Protein AF-A0A945PU58-F1 (afdb_monomer)

Structure (mmCIF, N/CA/C/O backbone):
data_AF-A0A945PU58-F1
#
_entry.id   AF-A0A945PU58-F1
#
loop_
_atom_site.group_PDB
_atom_site.id
_atom_site.type_symbol
_atom_site.label_atom_id
_atom_site.label_alt_id
_atom_site.label_comp_id
_atom_site.label_asym_id
_atom_site.label_entity_id
_atom_site.label_seq_id
_atom_site.pdbx_PDB_ins_code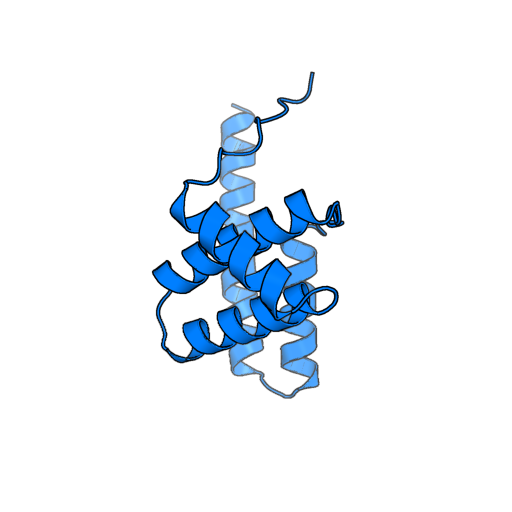
_atom_site.Cartn_x
_atom_site.Cartn_y
_atom_site.Cartn_z
_atom_site.occupancy
_atom_site.B_iso_or_equiv
_atom_site.auth_seq_id
_atom_site.auth_comp_id
_atom_site.auth_asym_id
_atom_site.auth_atom_id
_atom_site.pdbx_PDB_model_num
ATOM 1 N N . MET A 1 1 ? -6.011 24.312 -17.158 1.00 33.88 1 MET A N 1
ATOM 2 C CA . MET A 1 1 ? -4.722 23.598 -17.248 1.00 33.88 1 MET A CA 1
ATOM 3 C C . MET A 1 1 ? -4.534 22.864 -15.940 1.00 33.88 1 MET A C 1
ATOM 5 O O . MET A 1 1 ? -4.435 23.515 -14.911 1.00 33.88 1 MET A O 1
ATOM 9 N N . VAL A 1 2 ? -4.656 21.537 -15.960 1.00 36.19 2 VAL A N 1
ATOM 10 C CA . VAL A 1 2 ? -4.429 20.710 -14.771 1.00 36.19 2 VAL A CA 1
ATOM 11 C C . VAL A 1 2 ? -2.923 20.601 -14.610 1.00 36.19 2 VAL A C 1
ATOM 13 O O . VAL A 1 2 ? -2.241 20.215 -15.555 1.00 36.19 2 VAL A O 1
ATOM 16 N N . ASP A 1 3 ? -2.446 21.023 -13.448 1.00 33.41 3 ASP A N 1
ATOM 17 C CA . ASP A 1 3 ? -1.057 20.979 -13.020 1.00 33.41 3 ASP A CA 1
ATOM 18 C C . ASP A 1 3 ? -0.540 19.535 -13.138 1.00 33.41 3 ASP A C 1
ATOM 20 O O . ASP A 1 3 ? -0.823 18.673 -12.300 1.00 33.41 3 ASP A O 1
ATOM 24 N N . GLN A 1 4 ? 0.136 19.249 -14.255 1.00 39.53 4 GLN A N 1
ATOM 25 C CA . GLN A 1 4 ? 0.954 18.058 -14.417 1.00 39.53 4 GLN A CA 1
ATOM 26 C C . GLN A 1 4 ? 2.141 18.262 -13.489 1.00 39.53 4 GLN A C 1
ATOM 28 O O . GLN A 1 4 ? 3.166 18.815 -13.876 1.00 39.53 4 GLN A O 1
ATOM 33 N N . THR A 1 5 ? 1.972 17.863 -12.233 1.00 38.78 5 THR A N 1
ATOM 34 C CA . THR A 1 5 ? 3.092 17.729 -11.313 1.00 38.78 5 THR A CA 1
ATOM 35 C C . THR A 1 5 ? 4.049 16.749 -11.976 1.00 38.78 5 THR A C 1
ATOM 37 O O . THR A 1 5 ? 3.745 15.559 -12.076 1.00 38.78 5 THR A O 1
ATOM 40 N N . SER A 1 6 ? 5.158 17.274 -12.506 1.00 39.38 6 SER A N 1
ATOM 41 C CA . SER A 1 6 ? 6.272 16.495 -13.040 1.00 39.38 6 SER A CA 1
ATOM 42 C C . SER A 1 6 ? 6.506 15.281 -12.142 1.00 39.38 6 SER A C 1
ATOM 44 O O . SER A 1 6 ? 6.444 15.440 -10.914 1.00 39.38 6 SER A O 1
ATOM 46 N N . PRO A 1 7 ? 6.739 14.075 -12.696 1.00 48.50 7 PRO A N 1
ATOM 47 C CA . PRO A 1 7 ? 6.991 12.908 -11.867 1.00 48.50 7 PRO A CA 1
ATOM 48 C C . PRO A 1 7 ? 8.133 13.280 -10.929 1.00 48.50 7 PRO A C 1
ATOM 50 O O . PRO A 1 7 ? 9.200 13.671 -11.401 1.00 48.50 7 PRO A O 1
ATOM 53 N N . LYS A 1 8 ? 7.868 13.261 -9.613 1.00 56.81 8 LYS A N 1
ATOM 54 C CA . LYS A 1 8 ? 8.886 13.505 -8.586 1.00 56.81 8 LYS A CA 1
ATOM 55 C C . LYS A 1 8 ? 10.101 12.692 -8.996 1.00 56.81 8 LYS A C 1
ATOM 57 O O . LYS A 1 8 ? 9.994 11.469 -9.064 1.00 56.81 8 LYS A O 1
ATOM 62 N N . GLU A 1 9 ? 11.197 13.359 -9.343 1.00 72.38 9 GLU A N 1
ATOM 63 C CA . GLU A 1 9 ? 12.393 12.657 -9.778 1.00 72.38 9 GLU A CA 1
ATOM 64 C C . GLU A 1 9 ? 12.766 11.659 -8.683 1.00 72.38 9 GLU A C 1
ATOM 66 O O . GLU A 1 9 ? 13.017 12.034 -7.538 1.00 72.38 9 GLU A O 1
ATOM 71 N N . PHE A 1 10 ? 12.724 10.369 -9.014 1.00 84.06 10 PHE A N 1
ATOM 72 C CA . PHE A 1 10 ? 13.201 9.340 -8.102 1.00 84.06 10 PHE A CA 1
ATOM 73 C C . PHE A 1 10 ? 14.691 9.575 -7.866 1.00 84.06 10 PHE A C 1
ATOM 75 O O . PHE A 1 10 ? 15.413 9.857 -8.828 1.00 84.06 10 PHE A O 1
ATOM 82 N N . ASP A 1 11 ? 15.149 9.466 -6.621 1.00 90.56 11 ASP A N 1
ATOM 83 C CA . ASP A 1 11 ? 16.578 9.526 -6.317 1.00 90.56 11 ASP A CA 1
ATOM 84 C C . ASP A 1 11 ? 17.334 8.336 -6.948 1.00 90.56 11 ASP A C 1
ATOM 86 O O . ASP A 1 11 ? 16.724 7.372 -7.424 1.00 90.56 11 ASP A O 1
ATOM 90 N N . SER A 1 12 ? 18.668 8.417 -7.004 1.00 90.62 12 SER A N 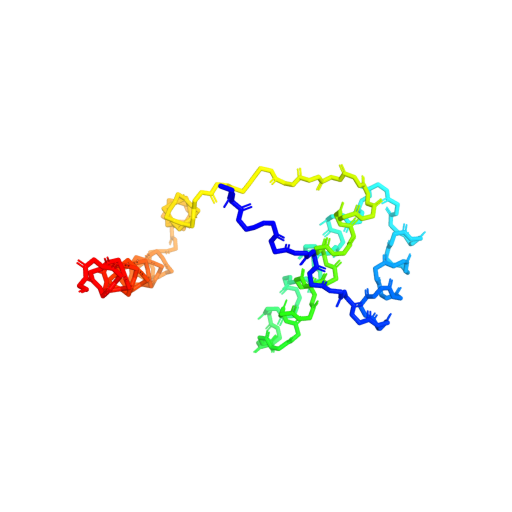1
ATOM 91 C CA . SER A 1 12 ? 19.494 7.397 -7.665 1.00 90.62 12 SER A CA 1
ATOM 92 C C . SER A 1 12 ? 19.327 6.012 -7.042 1.00 90.62 12 SER A C 1
ATOM 94 O O . SER A 1 12 ? 19.209 5.037 -7.776 1.00 90.62 12 SER A O 1
ATOM 96 N N . LYS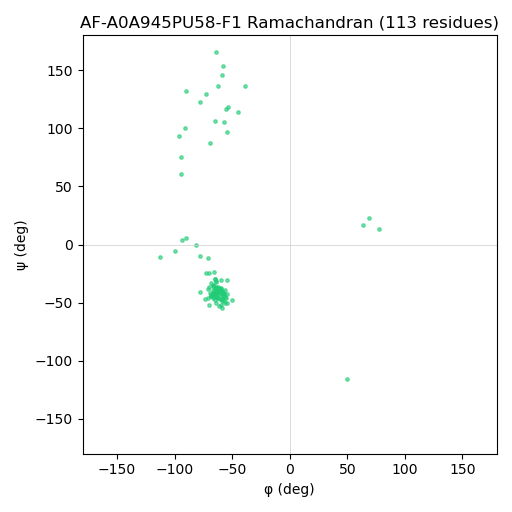 A 1 13 ? 19.206 5.932 -5.712 1.00 92.56 13 LYS A N 1
ATOM 97 C CA . LYS A 1 13 ? 19.049 4.665 -4.986 1.00 92.56 13 LYS A CA 1
ATOM 98 C C . LYS A 1 13 ? 17.738 3.972 -5.345 1.00 92.56 13 LYS A C 1
ATOM 100 O O . LYS A 1 13 ? 17.713 2.765 -5.555 1.00 92.56 13 LYS A O 1
ATOM 105 N N . ILE A 1 14 ? 16.647 4.732 -5.460 1.00 93.75 14 ILE A N 1
ATOM 106 C CA . ILE A 1 14 ? 15.348 4.202 -5.894 1.00 93.75 14 ILE A CA 1
ATOM 107 C C . ILE A 1 14 ? 15.420 3.676 -7.331 1.00 93.75 14 ILE A C 1
ATOM 109 O O . ILE A 1 14 ? 14.820 2.645 -7.636 1.00 93.75 14 ILE A O 1
ATOM 113 N N . ARG A 1 15 ? 16.138 4.374 -8.221 1.00 92.88 15 ARG A N 1
ATOM 114 C CA . ARG A 1 15 ? 16.292 3.947 -9.621 1.00 92.88 15 ARG A CA 1
ATOM 115 C C . ARG A 1 15 ? 17.121 2.673 -9.735 1.00 92.88 15 ARG A C 1
ATOM 117 O O . ARG A 1 15 ? 16.694 1.788 -10.469 1.00 92.88 15 ARG A O 1
ATOM 124 N N . GLU A 1 16 ? 18.234 2.596 -9.008 1.00 94.19 16 GLU A N 1
ATOM 125 C CA . GLU A 1 16 ? 19.116 1.424 -8.940 1.00 94.19 16 GLU A CA 1
ATOM 126 C C . GLU A 1 16 ? 18.351 0.202 -8.425 1.00 94.19 16 GLU A C 1
ATOM 128 O O . GLU A 1 16 ? 18.275 -0.804 -9.123 1.00 94.19 16 GLU A O 1
ATOM 133 N N . ALA A 1 17 ? 17.658 0.324 -7.288 1.00 93.56 17 ALA A N 1
ATOM 134 C CA . ALA A 1 17 ? 16.845 -0.763 -6.740 1.00 93.56 17 ALA A CA 1
ATOM 135 C C . ALA A 1 17 ? 15.728 -1.214 -7.702 1.00 93.56 17 ALA A C 1
ATOM 137 O O . ALA A 1 17 ? 15.418 -2.402 -7.803 1.00 93.56 17 ALA A O 1
ATOM 138 N N . ALA A 1 18 ? 15.111 -0.275 -8.430 1.00 92.69 18 ALA A N 1
ATOM 139 C CA . ALA A 1 18 ? 14.113 -0.604 -9.443 1.00 92.69 18 ALA A CA 1
ATOM 140 C C . ALA A 1 18 ? 14.722 -1.355 -10.639 1.00 92.69 18 ALA A C 1
ATOM 142 O O . ALA A 1 18 ? 14.108 -2.304 -11.122 1.00 92.69 18 ALA A O 1
ATOM 143 N N . ASP A 1 19 ? 15.905 -0.951 -11.110 1.00 93.81 19 ASP A N 1
ATOM 144 C CA . ASP A 1 19 ? 16.605 -1.621 -12.213 1.00 93.81 19 ASP A CA 1
ATOM 145 C C . ASP A 1 19 ? 17.063 -3.025 -11.824 1.00 93.81 19 ASP A C 1
ATOM 147 O O . ASP A 1 19 ? 16.854 -3.965 -12.589 1.00 93.81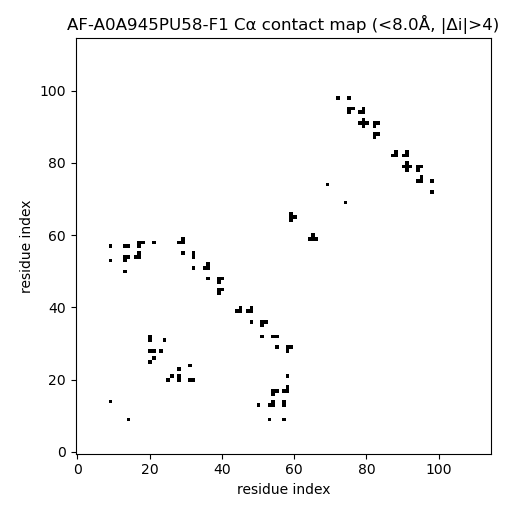 19 ASP A O 1
ATOM 151 N N . GLU A 1 20 ? 17.607 -3.190 -10.617 1.00 94.62 20 GLU A N 1
ATOM 152 C CA . GLU A 1 20 ? 17.984 -4.497 -10.073 1.00 94.62 20 GLU A CA 1
ATOM 153 C C . GLU A 1 20 ? 16.782 -5.441 -10.006 1.00 94.62 20 GLU A C 1
ATOM 155 O O . GLU A 1 20 ? 16.856 -6.576 -10.478 1.00 94.62 20 GLU A O 1
ATOM 160 N N . LEU A 1 21 ? 15.644 -4.964 -9.498 1.00 93.06 21 LEU A N 1
ATOM 161 C CA . LEU A 1 21 ? 14.423 -5.762 -9.435 1.00 93.06 21 LEU A CA 1
ATOM 162 C C . LEU A 1 21 ? 13.882 -6.137 -10.818 1.00 93.06 21 LEU A C 1
ATOM 164 O O . LEU A 1 21 ? 13.436 -7.269 -11.014 1.00 93.06 21 LEU A O 1
ATOM 168 N N . ILE A 1 22 ? 13.905 -5.210 -11.780 1.00 93.19 22 ILE A N 1
ATOM 169 C CA . ILE A 1 22 ? 13.483 -5.497 -13.158 1.00 93.19 22 ILE A CA 1
ATOM 170 C C . ILE A 1 22 ? 14.415 -6.539 -13.781 1.00 93.19 22 ILE A C 1
ATOM 172 O O . ILE A 1 22 ? 13.934 -7.476 -14.416 1.00 93.19 22 ILE A O 1
ATOM 176 N N . ALA A 1 23 ? 15.726 -6.410 -13.575 1.00 93.81 23 ALA A N 1
ATOM 177 C CA . ALA A 1 23 ? 16.711 -7.353 -14.089 1.00 93.81 23 ALA A CA 1
ATOM 178 C C . ALA A 1 23 ? 16.545 -8.757 -13.484 1.00 93.81 23 ALA A C 1
ATOM 180 O O . ALA A 1 23 ? 16.681 -9.746 -14.199 1.00 93.81 23 ALA A O 1
ATOM 181 N N . GLN A 1 24 ? 16.224 -8.849 -12.190 1.00 93.75 24 GLN A N 1
ATOM 182 C CA . GLN A 1 24 ? 16.068 -10.123 -11.482 1.00 93.75 24 GLN A CA 1
ATOM 183 C C . GLN A 1 24 ? 14.734 -10.821 -11.774 1.00 93.75 24 GLN A C 1
ATOM 185 O O . GLN A 1 24 ? 14.706 -12.039 -11.930 1.00 93.75 24 GLN A O 1
ATOM 190 N N . HIS A 1 25 ? 13.631 -10.070 -11.847 1.00 92.81 25 HIS A N 1
ATOM 191 C CA . HIS A 1 25 ? 12.280 -10.645 -11.872 1.00 92.81 25 HIS A CA 1
ATOM 192 C C . HIS A 1 25 ? 11.532 -10.450 -13.196 1.00 92.81 25 HIS A C 1
ATOM 194 O O . HIS A 1 25 ? 10.474 -11.049 -13.395 1.00 92.81 25 HIS A O 1
ATOM 200 N N . GLY A 1 26 ? 12.038 -9.615 -14.110 1.00 90.31 26 GLY A N 1
ATOM 201 C CA . GLY A 1 26 ? 11.449 -9.397 -15.431 1.00 90.31 26 GLY A CA 1
ATOM 202 C C . GLY A 1 26 ? 9.946 -9.099 -15.376 1.00 90.31 26 GLY A C 1
ATOM 203 O O . GLY A 1 26 ? 9.508 -8.091 -14.820 1.00 90.31 26 GLY A O 1
ATOM 204 N N . SER A 1 27 ? 9.130 -9.989 -15.947 1.00 87.44 27 SER A N 1
ATOM 205 C CA . SER A 1 27 ? 7.668 -9.842 -15.995 1.00 87.44 27 SER A CA 1
ATOM 206 C C . SER A 1 27 ? 6.975 -9.910 -14.630 1.00 87.44 27 SER A C 1
ATOM 208 O O . SER A 1 27 ? 5.881 -9.360 -14.487 1.00 87.44 27 SER A O 1
ATOM 210 N N . GLU A 1 28 ? 7.597 -10.547 -13.637 1.00 91.00 28 GLU A N 1
ATOM 211 C CA . GLU A 1 28 ? 7.034 -10.782 -12.299 1.00 91.00 28 GLU A CA 1
ATOM 212 C C . GLU A 1 28 ? 7.411 -9.696 -11.283 1.00 91.00 28 GLU A C 1
ATOM 214 O O . GLU A 1 28 ? 7.017 -9.758 -10.119 1.00 91.00 28 GLU A O 1
ATOM 219 N N . VAL A 1 29 ? 8.118 -8.650 -11.716 1.00 91.50 29 VAL A N 1
ATOM 220 C CA . VAL A 1 29 ? 8.621 -7.578 -10.845 1.00 91.50 29 VAL A CA 1
ATOM 221 C C . VAL A 1 29 ? 7.531 -6.906 -9.986 1.00 91.50 29 VAL A C 1
ATOM 223 O O . VAL A 1 29 ? 7.779 -6.480 -8.857 1.00 91.50 29 VAL A O 1
ATOM 226 N N . GLU A 1 30 ? 6.283 -6.837 -10.464 1.00 87.38 30 GLU A N 1
ATOM 227 C CA . GLU A 1 30 ? 5.176 -6.301 -9.660 1.00 87.38 30 GLU A CA 1
ATOM 228 C C . GLU A 1 30 ? 4.789 -7.194 -8.475 1.00 87.38 30 GLU A C 1
ATOM 230 O O . GLU A 1 30 ? 4.381 -6.662 -7.440 1.00 87.38 30 GLU A O 1
ATOM 235 N N . ASN A 1 31 ? 4.916 -8.514 -8.620 1.00 89.69 31 ASN A N 1
ATOM 236 C CA . ASN A 1 31 ? 4.669 -9.462 -7.538 1.00 89.69 31 ASN A CA 1
ATOM 237 C C . ASN A 1 31 ? 5.819 -9.399 -6.535 1.00 89.69 31 ASN A C 1
ATOM 239 O O . ASN A 1 31 ? 5.561 -9.193 -5.353 1.00 89.69 31 ASN A O 1
ATOM 243 N N . ALA A 1 32 ? 7.067 -9.409 -7.017 1.00 91.50 32 ALA A N 1
ATOM 244 C CA . ALA A 1 32 ? 8.258 -9.279 -6.176 1.00 91.50 32 ALA A CA 1
ATOM 245 C C . ALA A 1 32 ? 8.235 -7.990 -5.329 1.00 91.50 32 ALA A C 1
ATOM 247 O O . ALA A 1 32 ? 8.450 -8.017 -4.118 1.00 91.50 32 ALA A O 1
ATOM 248 N N . THR A 1 33 ? 7.878 -6.846 -5.931 1.00 90.94 33 THR A N 1
ATOM 249 C CA . THR A 1 33 ? 7.707 -5.590 -5.170 1.00 90.94 33 THR A CA 1
ATOM 250 C C . THR A 1 33 ? 6.562 -5.655 -4.156 1.00 90.94 33 THR A C 1
ATOM 252 O O . THR A 1 33 ? 6.639 -5.009 -3.113 1.00 90.94 33 THR A O 1
ATOM 255 N N . THR A 1 34 ? 5.492 -6.409 -4.429 1.00 90.81 34 THR A N 1
ATOM 256 C CA . THR A 1 34 ? 4.399 -6.612 -3.469 1.00 90.81 34 THR A CA 1
ATOM 257 C C . THR A 1 34 ? 4.818 -7.502 -2.306 1.00 90.81 34 THR A C 1
ATOM 259 O O . THR A 1 34 ? 4.555 -7.126 -1.168 1.00 90.81 34 THR A O 1
ATOM 262 N N . GLU A 1 35 ? 5.485 -8.621 -2.564 1.00 92.12 35 GLU A N 1
ATOM 263 C CA . GLU A 1 35 ? 6.007 -9.510 -1.521 1.00 92.12 35 GLU A CA 1
ATOM 264 C C . GLU A 1 35 ? 6.982 -8.768 -0.614 1.00 92.12 35 GLU A C 1
ATOM 266 O O . GLU A 1 35 ? 6.869 -8.838 0.609 1.00 92.12 35 GLU A O 1
ATOM 271 N N . LYS A 1 36 ? 7.866 -7.953 -1.200 1.00 91.62 36 LYS A N 1
ATOM 272 C CA . LYS A 1 36 ? 8.804 -7.153 -0.418 1.00 91.62 36 LYS A CA 1
ATOM 273 C C . LYS A 1 36 ? 8.103 -6.130 0.470 1.00 91.62 36 LYS A C 1
ATOM 275 O O . LYS A 1 36 ? 8.479 -5.976 1.626 1.00 91.62 36 LYS A O 1
ATOM 280 N N . MET A 1 37 ? 7.060 -5.471 -0.042 1.00 92.12 37 MET A N 1
ATOM 281 C CA . MET A 1 37 ? 6.224 -4.567 0.754 1.00 92.12 37 MET A CA 1
ATOM 282 C C . MET A 1 37 ? 5.500 -5.282 1.907 1.00 92.12 37 MET A C 1
ATOM 284 O O . MET A 1 37 ? 5.337 -4.680 2.962 1.00 92.12 37 MET A O 1
ATOM 288 N N . ILE A 1 38 ? 5.049 -6.527 1.712 1.00 92.12 38 ILE A N 1
ATOM 289 C CA . ILE A 1 38 ? 4.426 -7.333 2.776 1.00 92.12 38 ILE A CA 1
ATOM 290 C C . ILE A 1 38 ? 5.466 -7.669 3.845 1.00 92.12 38 ILE A C 1
ATOM 292 O O . ILE A 1 38 ? 5.215 -7.429 5.019 1.00 92.12 38 ILE A O 1
ATOM 296 N N . GLN A 1 39 ? 6.658 -8.112 3.438 1.00 92.44 39 GLN A N 1
ATOM 297 C CA . GLN A 1 39 ? 7.746 -8.415 4.366 1.00 92.44 39 GLN A CA 1
ATOM 298 C C . GLN A 1 39 ? 8.073 -7.216 5.274 1.00 92.44 39 GLN A C 1
ATOM 300 O O . GLN A 1 39 ? 8.110 -7.355 6.492 1.00 92.44 39 GLN A O 1
ATOM 305 N N . VAL A 1 40 ? 8.270 -6.023 4.704 1.00 92.69 40 VAL A N 1
ATOM 306 C CA . VAL A 1 40 ? 8.619 -4.838 5.513 1.00 92.69 40 VAL A CA 1
ATOM 307 C C . VAL A 1 40 ? 7.454 -4.338 6.378 1.00 92.69 40 VAL A C 1
ATOM 309 O O . VAL A 1 40 ? 7.678 -3.698 7.407 1.00 92.69 40 VAL A O 1
ATOM 312 N N . LEU A 1 41 ? 6.204 -4.635 5.991 1.00 90.94 41 LEU A N 1
ATOM 313 C CA . LEU A 1 41 ? 5.032 -4.404 6.842 1.00 90.94 41 LEU A CA 1
ATOM 314 C C . LEU A 1 41 ? 5.039 -5.336 8.055 1.00 90.94 41 LEU A C 1
ATOM 316 O O . LEU A 1 41 ? 4.775 -4.868 9.161 1.00 90.94 41 LEU A O 1
ATOM 320 N N . ASP A 1 42 ? 5.369 -6.614 7.863 1.00 91.31 42 ASP A N 1
ATOM 321 C CA . ASP A 1 42 ? 5.473 -7.596 8.950 1.00 91.31 42 ASP A CA 1
ATOM 322 C C . ASP A 1 42 ? 6.597 -7.235 9.938 1.00 91.31 42 ASP A C 1
ATOM 324 O O . ASP A 1 42 ? 6.478 -7.470 11.140 1.00 91.31 42 ASP A O 1
ATOM 328 N N . GLU A 1 43 ? 7.661 -6.595 9.449 1.00 92.12 43 GLU A N 1
ATOM 329 C CA . GLU A 1 43 ? 8.766 -6.058 10.257 1.00 92.12 43 GLU A CA 1
ATOM 330 C C . GLU A 1 43 ? 8.414 -4.724 10.957 1.00 92.12 43 GLU A C 1
ATOM 332 O O . GLU A 1 43 ? 9.146 -4.264 11.834 1.00 92.12 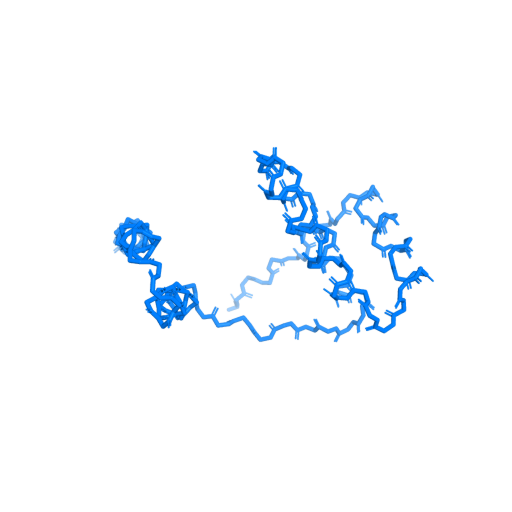43 GLU A O 1
ATOM 337 N N . GLY A 1 44 ? 7.279 -4.102 10.614 1.00 87.19 44 GLY A N 1
ATOM 338 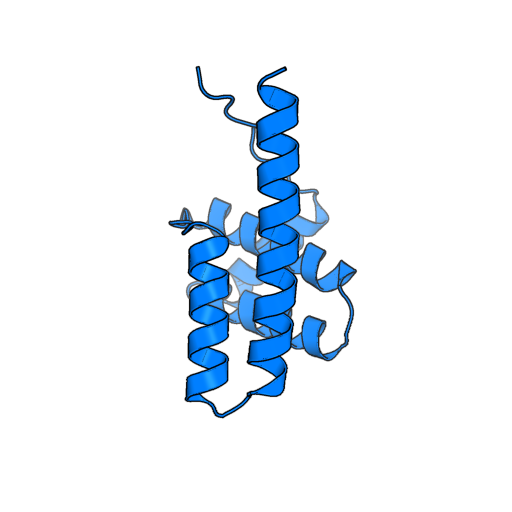C CA . GLY A 1 44 ? 6.758 -2.895 11.266 1.00 87.19 44 GLY A CA 1
ATOM 339 C C . GLY A 1 44 ? 7.440 -1.581 10.864 1.00 87.19 44 GLY A C 1
ATOM 340 O O . GLY A 1 44 ? 7.228 -0.560 11.523 1.00 87.19 44 GLY A O 1
ATOM 341 N N . SER A 1 45 ? 8.239 -1.564 9.791 1.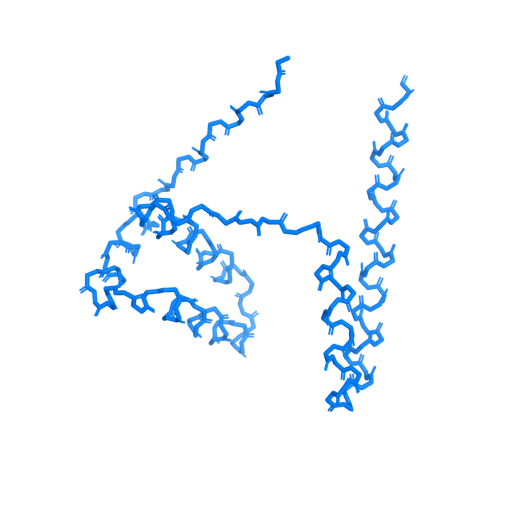00 91.38 45 SER A N 1
ATOM 342 C CA . SER A 1 45 ? 8.997 -0.379 9.364 1.00 91.38 45 SER A CA 1
ATOM 343 C C . SER A 1 45 ? 8.270 0.419 8.278 1.00 91.38 45 SER A C 1
ATOM 345 O O . SER A 1 45 ? 8.409 0.174 7.078 1.00 91.38 45 SER A O 1
ATOM 347 N N . MET A 1 46 ? 7.499 1.432 8.682 1.00 89.69 46 MET A N 1
ATOM 348 C CA . MET A 1 46 ? 6.763 2.278 7.730 1.00 89.69 46 MET A CA 1
ATOM 349 C C . MET A 1 46 ? 7.670 3.099 6.803 1.00 89.69 46 MET A C 1
ATOM 351 O O . MET A 1 46 ? 7.291 3.351 5.657 1.00 89.69 46 MET A O 1
ATOM 355 N N . ASP A 1 47 ? 8.868 3.481 7.249 1.00 90.50 47 ASP A N 1
ATOM 356 C CA . ASP A 1 47 ? 9.842 4.175 6.398 1.00 90.50 47 ASP A CA 1
ATOM 357 C C . ASP A 1 47 ? 10.312 3.279 5.245 1.00 90.50 47 ASP A C 1
ATOM 359 O O . ASP A 1 47 ? 10.413 3.727 4.097 1.00 90.50 47 ASP A O 1
ATOM 363 N N . GLU A 1 48 ? 10.505 1.987 5.514 1.00 92.06 48 GLU A N 1
ATOM 364 C CA . GLU A 1 48 ? 10.828 1.011 4.476 1.00 92.06 48 GLU A CA 1
ATOM 365 C C . GLU A 1 48 ? 9.642 0.730 3.553 1.00 92.06 48 GLU A C 1
ATOM 367 O O . GLU A 1 48 ? 9.821 0.631 2.338 1.00 92.06 48 GLU A O 1
ATOM 372 N N . VAL A 1 49 ? 8.413 0.696 4.079 1.00 90.31 49 VAL A N 1
ATOM 373 C CA . VAL A 1 49 ? 7.199 0.618 3.247 1.00 90.31 49 VAL A CA 1
ATOM 374 C C . VAL A 1 49 ? 7.144 1.791 2.266 1.00 90.31 49 VAL A C 1
ATOM 376 O O . VAL A 1 49 ? 6.864 1.600 1.080 1.00 90.31 49 VAL A O 1
ATOM 379 N N . ILE A 1 50 ? 7.435 3.011 2.730 1.00 90.81 50 ILE A N 1
ATOM 380 C CA . ILE A 1 50 ? 7.468 4.213 1.886 1.00 90.81 50 ILE A CA 1
ATOM 381 C C . ILE A 1 50 ? 8.576 4.106 0.832 1.00 90.81 50 ILE A C 1
ATOM 383 O O . ILE A 1 50 ? 8.350 4.463 -0.330 1.00 90.81 50 ILE A O 1
ATOM 387 N N . HIS A 1 51 ? 9.756 3.611 1.209 1.00 92.31 51 HIS A N 1
ATOM 388 C CA . HIS A 1 51 ? 10.855 3.366 0.278 1.00 92.31 51 HIS A CA 1
ATOM 389 C C . HIS A 1 51 ? 10.440 2.389 -0.833 1.00 92.31 51 HIS A C 1
ATOM 391 O O . HIS A 1 51 ? 10.480 2.744 -2.014 1.00 92.31 51 HIS A O 1
ATOM 397 N N . TRP A 1 52 ? 9.943 1.203 -0.478 1.00 93.12 52 TRP A N 1
ATOM 398 C CA . TRP A 1 52 ? 9.522 0.187 -1.447 1.00 93.12 52 TRP A CA 1
ATOM 399 C C . TRP A 1 52 ? 8.321 0.619 -2.290 1.00 93.12 52 TRP A C 1
ATOM 401 O O . TRP A 1 52 ? 8.231 0.265 -3.468 1.00 93.12 52 TRP A O 1
ATOM 411 N N . LEU A 1 53 ? 7.434 1.459 -1.751 1.00 91.62 53 LEU A N 1
ATOM 412 C CA . LEU A 1 53 ? 6.366 2.077 -2.531 1.00 91.62 53 LEU A CA 1
ATOM 413 C C . LEU A 1 53 ? 6.927 2.976 -3.645 1.00 91.62 53 LEU A C 1
ATOM 415 O O . LEU A 1 53 ? 6.429 2.917 -4.772 1.00 91.62 53 LEU A O 1
ATOM 419 N N . LYS A 1 54 ? 7.964 3.777 -3.363 1.00 92.06 54 LYS A N 1
ATOM 420 C CA . LYS A 1 54 ? 8.644 4.600 -4.380 1.00 92.06 54 LYS A CA 1
ATOM 421 C C . LYS A 1 54 ? 9.363 3.734 -5.416 1.00 92.06 54 LYS A C 1
ATOM 423 O O . LYS A 1 54 ? 9.218 3.999 -6.607 1.00 92.06 54 LYS A O 1
ATOM 428 N N . VAL A 1 55 ? 10.056 2.672 -4.994 1.00 92.88 55 VAL A N 1
ATOM 429 C CA . VAL A 1 55 ? 10.680 1.699 -5.914 1.00 92.88 55 VAL A CA 1
ATOM 430 C C . VAL A 1 55 ? 9.633 1.101 -6.850 1.00 92.88 55 VAL A C 1
ATOM 432 O O . VAL A 1 55 ? 9.792 1.143 -8.067 1.00 92.88 55 VAL A O 1
ATOM 435 N N . ARG A 1 56 ? 8.495 0.645 -6.318 1.00 90.94 56 ARG A N 1
ATOM 436 C CA . ARG A 1 56 ? 7.396 0.098 -7.123 1.00 90.94 56 ARG A CA 1
ATOM 437 C C . ARG A 1 56 ? 6.803 1.112 -8.105 1.00 90.94 56 ARG A C 1
ATOM 439 O O . ARG A 1 56 ? 6.422 0.741 -9.214 1.00 90.94 56 ARG A O 1
ATOM 446 N N . GLN A 1 57 ? 6.693 2.383 -7.716 1.00 90.12 57 GLN A N 1
ATOM 447 C CA . GLN A 1 57 ? 6.267 3.452 -8.627 1.00 90.12 57 GLN A CA 1
ATOM 448 C C . GLN A 1 57 ? 7.284 3.658 -9.760 1.00 90.12 57 GLN A C 1
ATOM 450 O O . GLN A 1 57 ? 6.877 3.779 -10.914 1.00 90.12 57 GLN A O 1
ATOM 455 N N . CYS A 1 58 ? 8.584 3.618 -9.454 1.00 90.81 58 CYS A N 1
ATOM 456 C CA . CYS A 1 58 ? 9.649 3.701 -10.453 1.00 90.81 58 CYS A CA 1
ATOM 457 C C . CYS A 1 58 ? 9.624 2.503 -11.418 1.00 90.81 58 CYS A C 1
ATOM 459 O O . CYS A 1 58 ? 9.638 2.695 -12.634 1.00 90.81 58 CYS A O 1
ATOM 461 N N . VAL A 1 59 ? 9.473 1.277 -10.899 1.00 90.94 59 VAL A N 1
ATOM 462 C CA . VAL A 1 59 ? 9.320 0.050 -11.704 1.00 90.94 59 VAL A CA 1
ATOM 463 C C . VAL A 1 59 ? 8.153 0.169 -12.685 1.00 90.94 59 VAL A C 1
ATOM 465 O O . VAL A 1 59 ? 8.299 -0.147 -13.866 1.00 90.94 59 VAL A O 1
ATOM 468 N N . ARG A 1 60 ? 6.995 0.657 -12.226 1.00 87.94 60 ARG A N 1
ATOM 469 C CA . ARG A 1 60 ? 5.811 0.870 -13.074 1.00 87.94 60 ARG A CA 1
ATOM 470 C C . ARG A 1 60 ? 6.048 1.889 -14.172 1.00 87.94 60 ARG A C 1
ATOM 472 O O . ARG A 1 60 ? 5.701 1.618 -15.320 1.00 87.94 60 ARG A O 1
ATOM 479 N N . GLN A 1 61 ? 6.658 3.022 -13.818 1.00 87.31 61 GLN A N 1
ATOM 480 C CA . GLN A 1 61 ? 6.995 4.070 -14.776 1.00 87.31 61 GLN A CA 1
ATOM 481 C C . GLN A 1 61 ? 7.914 3.521 -15.875 1.00 87.31 61 GLN A C 1
ATOM 483 O O . GLN A 1 61 ? 7.638 3.719 -17.054 1.00 87.31 61 GLN A O 1
ATOM 488 N N . LYS A 1 62 ? 8.964 2.779 -15.499 1.00 86.69 62 LYS A N 1
ATOM 489 C CA . LYS A 1 62 ? 9.909 2.161 -16.442 1.00 86.69 62 LYS A CA 1
ATOM 490 C C . LYS A 1 62 ? 9.276 1.055 -17.289 1.00 86.69 62 LY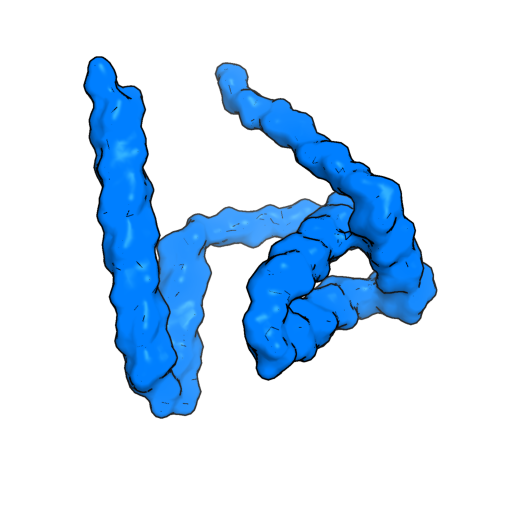S A C 1
ATOM 492 O O . LYS A 1 62 ? 9.601 0.919 -18.461 1.00 86.69 62 LYS A O 1
ATOM 497 N N . SER A 1 63 ? 8.343 0.297 -16.718 1.00 84.12 63 SER A N 1
ATOM 498 C CA . SER A 1 63 ? 7.654 -0.804 -17.407 1.00 84.12 63 SER A CA 1
ATOM 499 C C . SER A 1 63 ? 6.488 -0.344 -18.295 1.00 84.12 63 SER A C 1
ATOM 501 O O . SER A 1 63 ? 5.796 -1.187 -18.861 1.00 84.12 63 SER A O 1
ATOM 503 N N . GLY A 1 64 ? 6.201 0.964 -18.369 1.00 80.88 64 GLY A N 1
ATOM 504 C CA . GLY A 1 64 ? 5.052 1.504 -19.108 1.00 80.88 64 GLY A CA 1
ATOM 505 C C . GLY A 1 64 ? 3.688 1.053 -18.566 1.00 80.88 64 GLY A C 1
ATOM 506 O O . GLY A 1 64 ? 2.677 1.157 -19.257 1.00 80.88 64 GLY A O 1
ATOM 507 N N . LYS A 1 65 ? 3.645 0.532 -17.334 1.00 72.38 65 LYS A N 1
ATOM 508 C CA . LYS A 1 65 ? 2.428 0.031 -16.683 1.00 72.38 65 LYS A CA 1
ATOM 509 C C . LYS A 1 65 ? 1.829 1.139 -15.832 1.00 72.38 65 LYS A C 1
ATOM 511 O O . LYS A 1 65 ? 1.959 1.136 -14.605 1.00 72.38 65 LYS A O 1
ATOM 516 N N . ASP A 1 66 ? 1.194 2.102 -16.487 1.00 62.16 66 ASP A N 1
ATOM 517 C CA . ASP A 1 66 ? 0.510 3.166 -15.765 1.00 62.16 66 ASP A CA 1
ATOM 518 C C . ASP A 1 66 ? -0.773 2.622 -15.121 1.00 62.16 66 ASP A C 1
ATOM 520 O O . ASP A 1 66 ? -1.555 1.893 -15.741 1.00 62.16 66 ASP A O 1
ATOM 524 N N . ARG A 1 67 ? -0.966 2.886 -13.825 1.00 65.69 67 ARG A N 1
ATOM 525 C CA . ARG A 1 67 ? -2.018 2.211 -13.053 1.00 65.69 67 ARG A CA 1
ATOM 526 C C . ARG A 1 67 ? -3.316 3.002 -13.131 1.00 65.69 67 ARG A C 1
ATOM 528 O O . ARG A 1 67 ? -3.348 4.176 -12.780 1.00 65.69 67 ARG A O 1
ATOM 535 N N . TYR A 1 68 ? -4.429 2.325 -13.416 1.00 63.41 68 TYR A N 1
ATOM 536 C CA . TYR A 1 68 ? -5.737 2.864 -13.047 1.00 63.41 68 TYR A CA 1
ATOM 537 C C . TYR A 1 68 ? -5.842 2.938 -11.516 1.00 63.41 68 TYR A C 1
ATOM 539 O O . TYR A 1 68 ? -5.960 1.927 -10.815 1.00 63.41 68 TYR A O 1
ATOM 547 N N . VAL A 1 69 ? -5.753 4.150 -10.972 1.00 66.88 69 VAL A N 1
ATOM 548 C CA . VAL A 1 69 ? -5.857 4.403 -9.534 1.00 66.88 69 VAL A CA 1
ATOM 549 C C . VAL A 1 69 ? -7.322 4.683 -9.192 1.00 66.88 69 VAL A C 1
ATOM 551 O O . VAL A 1 69 ? -7.803 5.798 -9.370 1.00 66.88 69 VAL A O 1
ATOM 554 N N . ARG A 1 70 ? -8.037 3.681 -8.656 1.00 65.69 70 ARG A N 1
ATOM 555 C CA . ARG A 1 70 ? -9.339 3.914 -7.995 1.00 65.69 70 ARG A CA 1
ATOM 556 C C . ARG A 1 70 ? -9.193 4.899 -6.834 1.00 65.69 70 ARG A C 1
ATOM 558 O O . ARG A 1 70 ? -8.114 4.981 -6.229 1.00 65.69 70 ARG A O 1
ATOM 565 N N . ARG A 1 71 ? -10.278 5.611 -6.509 1.00 78.88 71 ARG A N 1
ATOM 566 C CA . ARG A 1 71 ? -10.300 6.582 -5.408 1.00 78.88 71 ARG A CA 1
ATOM 567 C C . ARG A 1 71 ? -9.950 5.870 -4.100 1.00 78.88 71 ARG A C 1
ATOM 569 O O . ARG A 1 71 ? -10.288 4.703 -3.914 1.00 78.88 71 ARG A O 1
ATOM 576 N N . LEU A 1 72 ? -9.254 6.564 -3.201 1.00 80.00 72 LEU A N 1
ATOM 577 C CA . LEU A 1 72 ? -8.885 6.011 -1.895 1.00 80.00 72 LEU A CA 1
ATOM 578 C C . LEU A 1 72 ? -10.107 5.482 -1.110 1.00 80.00 72 LEU A C 1
ATOM 580 O O . LEU A 1 72 ? -10.014 4.359 -0.621 1.00 80.00 72 LEU A O 1
ATOM 584 N N . PRO A 1 73 ? -11.263 6.185 -1.071 1.00 81.62 73 PRO A N 1
ATOM 585 C CA . PRO A 1 73 ? -12.501 5.651 -0.502 1.00 81.62 73 PRO A CA 1
ATOM 586 C C . PRO A 1 73 ? -12.892 4.261 -1.010 1.00 81.62 73 PRO A C 1
ATOM 588 O O . PRO A 1 73 ? -13.160 3.381 -0.201 1.00 81.62 73 PRO A O 1
ATOM 591 N N . ASP A 1 74 ? -12.861 4.042 -2.327 1.00 82.50 74 ASP A N 1
ATOM 592 C CA . ASP A 1 74 ?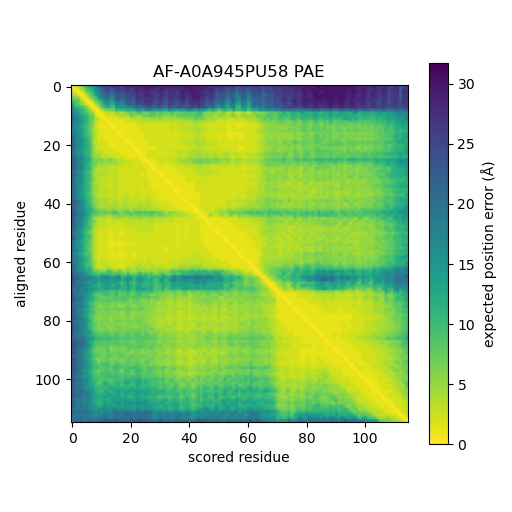 -13.260 2.763 -2.928 1.00 82.50 74 ASP A CA 1
ATOM 593 C C . ASP A 1 74 ? -12.316 1.632 -2.492 1.00 82.50 74 ASP A C 1
ATOM 595 O O . ASP A 1 74 ? -12.741 0.504 -2.262 1.00 82.50 74 ASP A O 1
ATOM 599 N N . LYS A 1 75 ? -11.019 1.935 -2.347 1.00 88.12 75 LYS A N 1
ATOM 600 C CA . LYS A 1 75 ? -10.014 0.969 -1.873 1.00 88.12 75 LYS A CA 1
ATOM 601 C C . LYS A 1 75 ? -10.178 0.642 -0.394 1.00 88.12 75 LYS A C 1
ATOM 603 O O . LYS A 1 75 ? -9.986 -0.507 -0.016 1.00 88.12 75 LYS A O 1
ATOM 608 N N . MET A 1 76 ? -10.513 1.639 0.423 1.00 89.56 76 MET A N 1
ATOM 609 C CA . MET A 1 76 ? -10.772 1.442 1.849 1.00 89.56 76 MET A CA 1
ATOM 610 C C . MET A 1 76 ? -12.038 0.614 2.060 1.00 89.56 76 MET A C 1
ATOM 612 O O . MET A 1 76 ? -12.010 -0.322 2.851 1.00 89.56 76 MET A O 1
ATOM 616 N N . LEU A 1 77 ? -13.110 0.906 1.314 1.00 88.69 77 LEU A N 1
ATOM 617 C CA . LEU A 1 77 ? -14.337 0.112 1.352 1.00 88.69 77 LEU A CA 1
ATOM 618 C C . LEU A 1 77 ? -14.056 -1.342 0.967 1.00 88.69 77 LEU A C 1
ATOM 620 O O . LEU A 1 77 ? -14.405 -2.243 1.720 1.00 88.69 77 LEU A O 1
ATOM 624 N N . TRP A 1 78 ? -13.335 -1.561 -0.135 1.00 92.62 78 TRP A N 1
ATOM 625 C CA . TRP A 1 78 ? -12.949 -2.907 -0.549 1.00 92.62 78 TRP A CA 1
ATOM 626 C C . TRP A 1 78 ? -12.104 -3.628 0.514 1.00 92.62 78 TRP A C 1
ATOM 628 O O . TRP A 1 78 ? -12.332 -4.798 0.794 1.00 92.62 78 TRP A O 1
ATOM 638 N N . ALA A 1 79 ? -11.159 -2.941 1.165 1.00 93.25 79 ALA A N 1
ATOM 639 C CA . ALA A 1 79 ? -10.370 -3.532 2.248 1.00 93.25 79 ALA A CA 1
ATOM 640 C C . ALA A 1 79 ? -11.231 -3.925 3.465 1.00 93.25 79 ALA A C 1
ATOM 642 O O . ALA A 1 79 ? -10.984 -4.964 4.076 1.00 93.25 79 ALA A O 1
ATOM 643 N N . VAL A 1 80 ? -12.250 -3.124 3.802 1.00 93.81 80 VAL A N 1
ATOM 644 C CA . VAL A 1 80 ? -13.230 -3.451 4.852 1.00 93.81 80 VAL A CA 1
ATOM 645 C C . VAL A 1 80 ? -14.052 -4.680 4.463 1.00 93.81 80 VAL A C 1
ATOM 647 O O . VAL A 1 80 ? -14.175 -5.593 5.275 1.00 93.81 80 VAL A O 1
ATOM 650 N N . GLU A 1 81 ? -14.570 -4.731 3.232 1.00 95.19 81 GLU A N 1
ATOM 651 C CA . GLU A 1 81 ? -15.318 -5.884 2.710 1.00 95.19 81 GLU A CA 1
ATOM 652 C C . GLU A 1 81 ? -14.482 -7.165 2.805 1.00 95.19 81 GLU A C 1
ATOM 654 O O . GLU A 1 81 ? -14.919 -8.140 3.409 1.00 95.19 81 GLU A O 1
ATOM 659 N N . GLN A 1 82 ? -13.238 -7.130 2.318 1.00 96.56 82 GLN A N 1
ATOM 660 C CA . GLN A 1 82 ? -12.326 -8.275 2.378 1.00 96.56 82 GLN A CA 1
ATOM 661 C C . GLN A 1 82 ? -12.015 -8.712 3.816 1.00 96.56 82 GLN A C 1
ATOM 663 O O . GLN A 1 82 ? -11.916 -9.907 4.094 1.00 96.56 82 GLN A O 1
ATOM 668 N N . ALA A 1 83 ? -11.870 -7.768 4.751 1.00 96.00 83 ALA A N 1
ATOM 669 C CA . ALA A 1 83 ? -11.666 -8.102 6.157 1.00 96.00 83 ALA A CA 1
ATOM 670 C C . ALA A 1 83 ? -12.887 -8.827 6.754 1.00 96.00 83 ALA A C 1
ATOM 672 O O . ALA A 1 83 ? -12.707 -9.810 7.471 1.00 96.00 83 ALA A O 1
ATOM 673 N N . LEU A 1 84 ? -14.109 -8.385 6.436 1.00 95.31 84 LEU A N 1
ATOM 674 C CA . LEU A 1 84 ? -15.351 -9.019 6.898 1.00 95.31 84 LEU A CA 1
ATOM 675 C C . LEU A 1 84 ? -15.560 -10.405 6.275 1.00 95.31 84 LEU A C 1
ATOM 677 O O . LEU A 1 84 ? -15.873 -11.351 6.993 1.00 95.31 84 LEU A O 1
ATOM 681 N N . GLU A 1 85 ? -15.326 -10.552 4.970 1.00 97.19 85 GLU A N 1
ATOM 682 C CA . GLU A 1 85 ? -15.430 -11.840 4.264 1.00 97.19 85 GLU A CA 1
ATOM 683 C C . GLU A 1 85 ? -14.479 -12.900 4.840 1.00 97.19 85 GLU A C 1
ATOM 685 O O . GLU A 1 85 ? -14.798 -14.087 4.854 1.00 97.19 85 GLU A O 1
ATOM 690 N N . GLN A 1 86 ? -13.328 -12.477 5.370 1.00 95.88 86 GLN A N 1
ATOM 691 C CA . GLN A 1 86 ? -12.353 -13.351 6.028 1.00 95.88 86 GLN A CA 1
ATOM 692 C C . GLN A 1 86 ? -12.583 -13.513 7.543 1.00 95.88 86 GLN A C 1
ATOM 694 O O . GLN A 1 86 ? -11.743 -14.104 8.223 1.00 95.88 86 GLN A O 1
ATOM 699 N N . GLY A 1 87 ? -13.670 -12.969 8.100 1.00 95.94 87 GLY A N 1
ATOM 700 C CA . GLY A 1 87 ? -13.978 -13.045 9.534 1.00 95.94 87 GLY A CA 1
ATOM 701 C C . GLY A 1 87 ? -13.031 -12.236 10.432 1.00 95.94 87 GLY A C 1
ATOM 702 O O . GLY A 1 87 ? -12.878 -12.532 11.615 1.00 95.94 87 GLY A O 1
ATOM 703 N N . ARG A 1 88 ? -12.352 -11.218 9.889 1.00 96.25 88 ARG A N 1
ATOM 704 C CA . ARG A 1 88 ? -11.413 -10.344 10.614 1.00 96.25 88 ARG A CA 1
ATOM 705 C C . ARG A 1 88 ? -12.115 -9.078 11.119 1.00 96.25 88 ARG A C 1
ATOM 707 O O . ARG A 1 88 ? -11.724 -7.960 10.780 1.00 96.25 88 ARG A O 1
ATOM 714 N N . ASP A 1 89 ? -13.126 -9.240 11.971 1.00 95.38 89 ASP A N 1
ATOM 715 C CA . ASP A 1 89 ? -14.012 -8.148 12.418 1.00 95.38 89 ASP A CA 1
ATOM 716 C C . ASP A 1 89 ? -13.273 -6.962 13.053 1.00 95.38 89 ASP A C 1
ATOM 718 O O . ASP A 1 89 ? -13.614 -5.800 12.822 1.00 95.38 89 ASP A O 1
ATOM 722 N N . GLN A 1 90 ? -12.233 -7.232 13.846 1.00 94.62 90 GLN A N 1
ATOM 723 C CA . GLN A 1 90 ? -11.460 -6.175 14.499 1.00 94.62 90 GLN A CA 1
ATOM 724 C C . GLN A 1 90 ? -10.689 -5.321 13.483 1.00 94.62 90 GLN A C 1
ATOM 726 O O . GLN A 1 90 ? -10.647 -4.098 13.615 1.00 94.62 90 GLN A O 1
ATOM 731 N N . LEU A 1 91 ? -10.127 -5.945 12.443 1.00 93.81 91 LEU A N 1
ATOM 732 C CA . LEU A 1 91 ? -9.454 -5.231 11.358 1.00 93.81 91 LEU A CA 1
ATOM 733 C C . LEU A 1 91 ? -10.455 -4.374 10.576 1.00 93.81 91 LEU A C 1
ATOM 735 O O . LEU A 1 91 ? -10.181 -3.205 10.313 1.00 93.81 91 LEU A O 1
ATOM 739 N N . ALA A 1 92 ? -11.633 -4.922 10.268 1.00 94.56 92 ALA A N 1
ATOM 740 C CA . ALA A 1 92 ? -12.696 -4.185 9.590 1.00 94.56 92 ALA A CA 1
ATOM 741 C C . ALA A 1 92 ? -13.118 -2.927 10.375 1.00 94.56 92 ALA A C 1
ATOM 743 O O . ALA A 1 92 ? -13.257 -1.850 9.793 1.00 94.56 92 ALA A O 1
ATOM 744 N N . ARG A 1 93 ? -13.248 -3.030 11.707 1.00 93.69 93 ARG A N 1
ATOM 745 C CA . ARG A 1 93 ? -13.553 -1.881 12.580 1.00 93.69 93 ARG A CA 1
ATOM 746 C C . ARG A 1 93 ? -12.468 -0.808 12.532 1.00 93.69 93 ARG A C 1
ATOM 748 O O . ARG A 1 93 ? -12.794 0.368 12.384 1.00 93.69 93 ARG A O 1
ATOM 755 N N . VAL A 1 94 ? -11.196 -1.202 12.624 1.00 94.75 94 VAL A N 1
ATOM 756 C CA . VAL A 1 94 ? -10.059 -0.268 12.542 1.00 94.75 94 VAL A CA 1
ATOM 757 C C . VAL A 1 94 ? -10.042 0.449 11.190 1.00 94.75 94 VAL A C 1
ATOM 759 O O . VAL A 1 94 ? -9.961 1.675 11.146 1.00 94.75 94 VAL A O 1
ATOM 762 N N . LEU A 1 95 ? -10.198 -0.288 10.088 1.00 93.06 95 LEU A N 1
ATOM 763 C CA . LEU A 1 95 ? -10.241 0.283 8.739 1.00 93.06 95 LEU A CA 1
ATOM 764 C C . LEU A 1 95 ? -11.415 1.261 8.552 1.00 93.06 95 LEU A C 1
ATOM 766 O O . LEU A 1 95 ? -11.243 2.312 7.933 1.00 93.06 95 LEU A O 1
ATOM 770 N N . GLY A 1 96 ? -12.588 0.955 9.118 1.00 90.31 96 GLY A N 1
ATOM 771 C CA . GLY A 1 96 ? -13.751 1.850 9.106 1.00 90.31 96 GLY A CA 1
ATOM 772 C C . GLY A 1 96 ? -13.528 3.154 9.886 1.00 90.31 96 GLY A C 1
ATOM 773 O O . GLY A 1 96 ? -13.946 4.226 9.434 1.00 90.31 96 GLY A O 1
ATOM 774 N N . GLY A 1 97 ? -12.822 3.085 11.019 1.00 90.81 97 GLY A N 1
ATOM 775 C CA . GLY A 1 97 ? -12.384 4.264 11.772 1.00 90.81 97 GLY A CA 1
ATOM 776 C C . GLY A 1 97 ? -11.444 5.150 10.952 1.00 90.81 97 GLY A C 1
ATOM 777 O O . GLY A 1 97 ? -11.747 6.322 10.728 1.00 90.81 97 GLY A O 1
ATOM 778 N N . ILE A 1 98 ? -10.378 4.560 10.395 1.00 89.06 98 ILE A N 1
ATOM 779 C CA . ILE A 1 98 ? -9.389 5.261 9.554 1.00 89.06 98 ILE A CA 1
ATOM 780 C C . ILE A 1 98 ? -10.058 5.941 8.352 1.00 89.06 98 ILE A C 1
ATOM 782 O O . ILE A 1 98 ? -9.742 7.082 8.020 1.00 89.06 98 ILE A O 1
ATOM 786 N N . TYR A 1 99 ? -11.006 5.267 7.693 1.00 87.62 99 TYR A N 1
ATOM 787 C CA . TYR A 1 99 ? -11.757 5.864 6.587 1.00 87.62 99 TYR A CA 1
ATOM 788 C C . TYR A 1 99 ? -12.519 7.124 7.017 1.00 87.62 99 TYR A C 1
ATOM 790 O O . TYR A 1 99 ? -12.522 8.127 6.297 1.00 87.62 99 TYR A O 1
ATOM 798 N N . SER A 1 100 ? -13.171 7.074 8.179 1.00 86.12 100 SER A N 1
ATOM 799 C CA . SER A 1 100 ? -13.974 8.186 8.689 1.00 86.12 100 SER A CA 1
ATOM 800 C C . SER A 1 100 ? -13.106 9.407 8.993 1.00 86.12 100 SER A C 1
ATOM 802 O O . SER A 1 100 ? -13.475 10.524 8.629 1.00 86.12 100 SER A O 1
ATOM 804 N N . GLU A 1 101 ? -11.928 9.187 9.579 1.00 84.88 101 GLU A N 1
ATOM 805 C CA . GLU A 1 101 ? -10.928 10.229 9.835 1.00 84.88 101 GLU A CA 1
ATOM 806 C C . GLU A 1 101 ? -10.392 10.831 8.530 1.00 84.88 101 GLU A C 1
ATOM 808 O O . GLU A 1 101 ? -10.450 12.047 8.338 1.00 84.88 101 GLU A O 1
ATOM 813 N N . ALA A 1 102 ? -9.971 9.987 7.581 1.00 80.75 102 ALA A N 1
ATOM 814 C CA . ALA A 1 102 ? -9.465 10.438 6.285 1.00 80.75 102 ALA A CA 1
ATOM 815 C C . ALA A 1 102 ? -10.507 11.266 5.509 1.00 80.75 102 ALA A C 1
ATOM 817 O O . ALA A 1 102 ? -10.180 12.283 4.897 1.00 80.75 102 ALA A O 1
ATOM 818 N N . LYS A 1 103 ? -11.784 10.865 5.561 1.00 82.94 103 LYS A N 1
ATOM 819 C CA . LYS A 1 103 ? -12.887 11.610 4.940 1.00 82.94 103 LYS A CA 1
ATOM 820 C C . LYS A 1 103 ? -13.117 12.965 5.613 1.00 82.94 103 LYS A C 1
ATOM 822 O O . LYS A 1 103 ? -13.356 13.952 4.917 1.00 82.94 103 LYS A O 1
ATOM 827 N N . ALA A 1 104 ? -13.059 13.020 6.942 1.00 83.75 104 ALA A N 1
ATOM 828 C CA . ALA A 1 104 ? -13.237 14.261 7.687 1.00 83.75 104 ALA A CA 1
ATOM 829 C C . ALA A 1 104 ? -12.149 15.292 7.339 1.00 83.75 104 ALA A C 1
ATOM 831 O O . ALA A 1 104 ? -12.466 16.469 7.140 1.00 83.75 104 ALA A O 1
ATOM 832 N N . ASP A 1 105 ? -10.898 14.848 7.194 1.00 79.50 105 ASP A N 1
ATOM 833 C CA . ASP A 1 105 ? -9.786 15.695 6.757 1.00 79.50 105 ASP A CA 1
ATOM 834 C C . ASP A 1 105 ? -9.955 16.181 5.308 1.00 79.50 105 ASP A C 1
ATOM 836 O O . ASP A 1 105 ? -9.822 17.379 5.042 1.00 79.50 105 ASP A O 1
ATOM 840 N N . ASP A 1 106 ? -10.344 15.300 4.381 1.00 78.06 106 ASP A N 1
ATOM 841 C CA . ASP A 1 106 ? -10.650 15.670 2.991 1.00 78.06 106 ASP A CA 1
ATOM 842 C C . ASP A 1 106 ? -11.754 16.741 2.909 1.00 78.06 106 ASP A C 1
ATOM 844 O O . ASP A 1 106 ? -11.665 17.704 2.138 1.00 78.06 106 ASP A O 1
ATOM 848 N N . ASP A 1 107 ? -12.808 16.594 3.712 1.00 83.44 107 ASP A N 1
ATOM 849 C CA . ASP A 1 107 ? -13.923 17.538 3.764 1.00 83.44 107 ASP A CA 1
ATOM 850 C C . ASP A 1 107 ? -13.547 18.856 4.460 1.00 83.44 107 ASP A C 1
ATOM 852 O O . ASP A 1 107 ? -14.164 19.891 4.177 1.00 83.44 107 ASP A O 1
ATOM 856 N N . ARG A 1 108 ? -12.536 18.857 5.342 1.00 82.50 108 ARG A N 1
ATOM 857 C CA . ARG A 1 108 ? -11.941 20.080 5.908 1.00 82.50 108 ARG A CA 1
ATOM 858 C C . ARG A 1 108 ? -11.156 20.834 4.838 1.00 82.50 108 ARG A C 1
ATOM 860 O O . ARG A 1 108 ? -11.474 21.986 4.557 1.00 82.50 108 ARG A O 1
ATOM 867 N N . VAL A 1 109 ? -10.238 20.157 4.145 1.00 78.69 109 VAL A N 1
ATOM 868 C CA . VAL A 1 109 ? -9.423 20.749 3.066 1.00 78.69 109 VAL A CA 1
ATOM 869 C C . VAL A 1 109 ? -10.299 21.322 1.946 1.00 78.69 109 VAL A C 1
ATOM 871 O O . VAL A 1 109 ? -10.030 22.409 1.432 1.00 78.69 109 VAL A O 1
ATOM 874 N N . LYS A 1 110 ? -11.382 20.632 1.565 1.00 79.81 110 LYS A N 1
ATOM 875 C CA . LYS A 1 110 ? -12.334 21.141 0.561 1.00 79.81 110 LYS A CA 1
ATOM 876 C C . LYS A 1 110 ? -13.080 22.389 1.023 1.00 79.81 110 LYS A C 1
ATOM 878 O O . LYS A 1 110 ? -13.384 23.236 0.186 1.00 79.81 110 LYS A O 1
ATOM 883 N N . ARG A 1 111 ? -13.416 22.491 2.313 1.00 81.38 111 ARG A N 1
ATOM 884 C CA . ARG A 1 111 ? -14.067 23.678 2.885 1.00 81.38 111 ARG A CA 1
ATOM 885 C C . ARG A 1 111 ? -13.113 24.866 2.927 1.00 81.38 111 ARG A C 1
ATOM 887 O O . ARG A 1 111 ? -13.525 25.956 2.549 1.00 81.38 111 ARG A O 1
ATOM 894 N N . ASP A 1 112 ? -11.857 24.637 3.295 1.00 76.19 112 ASP A N 1
ATOM 895 C CA . ASP A 1 112 ? -10.837 25.688 3.361 1.00 76.19 112 ASP A CA 1
ATOM 896 C C . ASP A 1 112 ? -10.489 26.243 1.973 1.00 76.19 112 ASP A C 1
ATOM 898 O O . ASP A 1 112 ? -10.328 27.444 1.820 1.00 76.19 112 ASP A O 1
ATOM 902 N N . ARG A 1 113 ? -10.478 25.403 0.929 1.00 71.81 113 ARG A N 1
ATOM 903 C CA . ARG A 1 113 ? -10.261 25.837 -0.469 1.00 71.81 113 ARG A CA 1
ATOM 904 C C . ARG A 1 113 ? -11.419 26.630 -1.090 1.00 71.81 113 ARG A C 1
ATOM 906 O O . ARG A 1 113 ? -11.272 27.127 -2.202 1.00 71.81 113 ARG A O 1
ATOM 913 N N . ARG A 1 114 ? -12.590 26.657 -0.447 1.00 71.81 114 ARG A N 1
ATOM 914 C CA . ARG A 1 114 ? -13.787 27.377 -0.923 1.00 71.81 114 ARG A CA 1
ATOM 915 C C . ARG A 1 114 ? -13.986 28.730 -0.230 1.00 71.81 114 ARG A C 1
ATOM 917 O O . ARG A 1 114 ? -14.933 29.426 -0.589 1.00 71.81 114 ARG A O 1
ATOM 924 N N . LYS A 1 115 ? -13.161 29.052 0.767 1.00 56.56 115 LYS A N 1
ATOM 925 C CA . LYS A 1 115 ? -13.097 30.363 1.422 1.00 56.56 115 LYS A CA 1
ATOM 926 C C . LYS A 1 115 ? -12.005 31.205 0.779 1.00 56.56 115 LYS A C 1
ATOM 928 O O . LYS A 1 115 ? -12.199 32.436 0.758 1.00 56.56 115 LYS A O 1
#

Secondary structure (DSSP, 8-state):
--------PPPHHHHHHHHHHHHHHGGGHHHHHHHHHHHHHHTT-HHHHHHHHHHHHHHHHHTT-------HHHHHHHHHHHHHHTT-HHHHHHHHHHHHHHHHHHHHHHHHTT-

Solvent-accessible surface area (backbone atoms only — not comparable to full-atom values): 6628 Å² total; per-residue (Å²): 133,82,84,75,75,68,77,76,78,73,53,70,67,43,50,51,55,23,51,53,41,41,72,73,42,54,93,48,30,70,56,54,50,47,54,51,39,50,52,33,54,77,71,66,38,64,70,55,35,54,51,49,51,50,22,48,51,50,39,26,63,76,67,71,53,80,73,90,77,74,55,66,67,62,54,52,51,50,52,30,51,55,25,50,78,69,69,35,57,70,60,23,53,53,51,53,50,53,50,53,52,55,49,53,52,54,56,46,54,56,53,62,75,73,109

Nearest PDB structures (foldseek):
  2km6-assembly1_A  TM=3.352E-01  e=8.293E+00  Homo sapiens
  3oq9-assembly1_H  TM=2.772E-01  e=6.206E+00  Homo sapiens

pLDDT: mean 84.43, std 14.5, range [33.41, 97.19]

Mean predicted aligned error: 7.82 Å

Sequence (115 aa):
MVDQTSPKEFDSKIREAADELIAQHGSEVENATTEKMIQVLDEGSMDEVIHWLKVRQCVRQKSGKDRYVRRLPDKMLWAVEQALEQGRDQLARVLGGIYSEAKADDDRVKRDRRK

Foldseek 3Di:
DPPPPDPPPDDPVLLVLLVVLCVVQPPCSLVVLVVQLVVVVVVVDVVVNVSSVSSNVNNCVVVVNDDPDDDPLVVLVVVLVVCVVVVVNVVSVVSVVVSVVVVVVVVVVVVVVVD

Radius of gyration: 17.32 Å; Cα contacts (8 Å, |Δi|>4): 65; chains: 1; bounding box: 35×44×34 Å